Protein AF-A0A8T3Q5Y4-F1 (afdb_monomer)

Nearest PDB structures (foldseek):
  6zp4-assembly1_4  TM=7.305E-01  e=1.220E+00  Homo sapiens
  8ppl-assembly1_Is  TM=5.627E-01  e=8.480E-01  Homo sapiens
  3voq-assembly1_B  TM=5.313E-01  e=2.378E+00  Homo sapiens
  6upl-assembly1_H  TM=5.509E-01  e=7.528E+00  Homo sapiens

Solvent-accessible surface area (backbone atoms only — not comparable to full-atom values): 3602 Å² total; per-residue (Å²): 133,61,74,42,77,38,80,84,35,61,36,90,86,78,62,46,65,62,35,35,32,40,34,63,53,99,64,31,38,38,36,35,28,82,82,78,66,50,72,48,78,44,69,65,66,85,77,80,74,77,87,80,74,81,92,126

Structure (mmCIF, N/CA/C/O backbone):
data_AF-A0A8T3Q5Y4-F1
#
_entry.id   AF-A0A8T3Q5Y4-F1
#
loop_
_atom_site.group_PDB
_atom_site.id
_atom_site.type_symbol
_atom_site.label_atom_id
_atom_site.label_alt_id
_atom_site.label_comp_id
_atom_site.label_asym_id
_atom_site.label_entity_id
_atom_site.label_seq_id
_atom_site.pdbx_PDB_ins_code
_atom_site.Cartn_x
_atom_site.Cartn_y
_atom_site.Cartn_z
_atom_site.occupancy
_atom_site.B_iso_or_equiv
_atom_site.auth_seq_id
_atom_site.auth_comp_id
_atom_site.auth_asym_id
_atom_site.auth_atom_id
_atom_site.pdbx_PDB_model_num
ATOM 1 N N . MET A 1 1 ? 3.942 12.861 -8.955 1.00 58.16 1 MET A N 1
ATOM 2 C CA . MET A 1 1 ? 3.881 11.542 -8.283 1.00 58.16 1 MET A CA 1
ATOM 3 C C . MET A 1 1 ? 2.419 11.123 -8.244 1.00 58.16 1 MET A C 1
ATOM 5 O O . MET A 1 1 ? 1.607 11.923 -7.798 1.00 58.16 1 MET A O 1
ATOM 9 N N . GLN A 1 2 ? 2.049 9.967 -8.810 1.00 76.94 2 GLN A N 1
ATOM 10 C CA . GLN A 1 2 ? 0.644 9.535 -8.878 1.00 76.94 2 GLN A CA 1
ATOM 11 C C . GLN A 1 2 ? 0.423 8.352 -7.931 1.00 76.94 2 GLN A C 1
ATOM 13 O O . GLN A 1 2 ? 0.902 7.248 -8.194 1.00 76.94 2 GLN A O 1
ATOM 18 N N . LYS A 1 3 ? -0.327 8.591 -6.852 1.00 86.81 3 LYS A N 1
ATOM 19 C CA . LYS A 1 3 ? -0.813 7.554 -5.939 1.00 86.81 3 LYS A CA 1
ATOM 20 C C . LYS A 1 3 ? -2.185 7.086 -6.419 1.00 86.81 3 LYS A C 1
ATOM 22 O O . LYS A 1 3 ? -3.057 7.904 -6.705 1.00 86.81 3 LYS A O 1
ATOM 27 N N . ARG A 1 4 ? -2.359 5.777 -6.572 1.00 90.44 4 ARG A N 1
ATOM 28 C CA . ARG A 1 4 ? -3.593 5.140 -7.033 1.00 90.44 4 ARG A CA 1
ATOM 29 C C . ARG A 1 4 ? -4.133 4.251 -5.936 1.00 90.44 4 ARG A C 1
ATOM 31 O O . ARG A 1 4 ? -3.396 3.493 -5.322 1.00 90.44 4 ARG A O 1
ATOM 38 N N . PHE A 1 5 ? -5.426 4.335 -5.712 1.00 92.44 5 PHE A N 1
ATOM 39 C CA . PHE A 1 5 ? -6.114 3.456 -4.792 1.00 92.44 5 PHE A CA 1
ATOM 40 C C . PHE A 1 5 ? -6.346 2.075 -5.428 1.00 92.44 5 PHE A C 1
ATOM 42 O O . PHE A 1 5 ? -6.655 2.004 -6.619 1.00 92.44 5 PHE A O 1
ATOM 49 N N . ILE A 1 6 ? -6.187 0.993 -4.658 1.00 90.25 6 ILE A N 1
ATOM 50 C CA . ILE A 1 6 ? -6.439 -0.379 -5.118 1.00 90.25 6 ILE A CA 1
ATOM 51 C C . ILE A 1 6 ? -7.751 -0.877 -4.506 1.00 90.25 6 ILE A C 1
ATOM 53 O O . ILE A 1 6 ? -7.790 -1.275 -3.341 1.00 90.25 6 ILE A O 1
ATOM 57 N N . ALA A 1 7 ? -8.820 -0.864 -5.302 1.00 90.88 7 ALA A N 1
ATOM 58 C CA . ALA A 1 7 ? -10.111 -1.412 -4.899 1.00 90.88 7 ALA A CA 1
ATOM 59 C C . ALA A 1 7 ? -10.061 -2.949 -4.830 1.00 90.88 7 ALA A C 1
ATOM 61 O O . ALA A 1 7 ? -9.445 -3.595 -5.678 1.00 90.88 7 ALA A O 1
ATOM 62 N N . GLY A 1 8 ? -10.697 -3.528 -3.813 1.00 91.06 8 GLY A N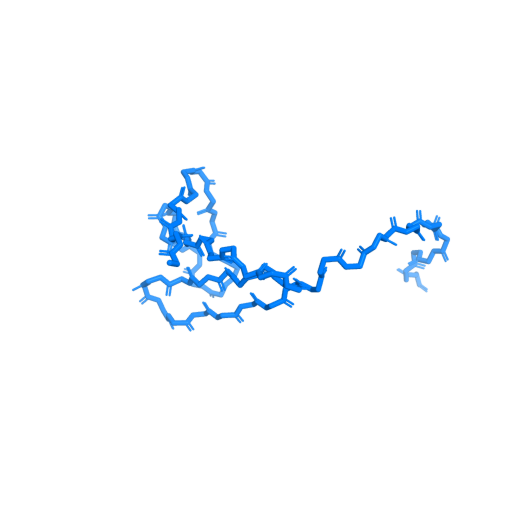 1
ATOM 63 C CA . GLY A 1 8 ? -10.738 -4.965 -3.542 1.00 91.06 8 GLY A CA 1
ATOM 64 C C . GLY A 1 8 ? -9.481 -5.534 -2.876 1.00 91.06 8 GLY A C 1
ATOM 65 O O . GLY A 1 8 ? -9.436 -6.725 -2.576 1.00 91.06 8 GLY A O 1
ATOM 66 N N . ALA A 1 9 ? -8.455 -4.717 -2.616 1.00 93.69 9 ALA A N 1
ATOM 67 C CA . ALA A 1 9 ? -7.241 -5.176 -1.949 1.00 93.69 9 ALA A CA 1
ATOM 68 C C . ALA A 1 9 ? -7.418 -5.214 -0.425 1.00 93.69 9 ALA A C 1
ATOM 70 O O . ALA A 1 9 ? -7.733 -4.202 0.208 1.00 93.69 9 ALA A O 1
ATOM 71 N N . MET A 1 10 ? -7.152 -6.379 0.169 1.00 94.38 10 MET A N 1
ATOM 72 C CA . MET A 1 10 ? -7.075 -6.553 1.618 1.00 94.38 10 MET A CA 1
ATOM 73 C C . MET A 1 10 ? -5.650 -6.285 2.108 1.00 94.38 10 MET A C 1
ATOM 75 O O . MET A 1 10 ? -4.682 -6.820 1.567 1.00 94.38 10 MET A O 1
ATOM 79 N N . CYS A 1 11 ? -5.509 -5.480 3.160 1.00 94.69 11 CYS A N 1
ATOM 80 C CA . CYS A 1 11 ? -4.213 -5.266 3.791 1.00 94.69 11 CYS A CA 1
ATOM 81 C C . CYS A 1 11 ? -3.696 -6.554 4.457 1.00 94.69 11 CYS A C 1
ATOM 83 O O . CYS A 1 11 ? -4.399 -7.104 5.304 1.00 94.69 11 CYS A O 1
ATOM 85 N N . PRO A 1 12 ? -2.460 -7.007 4.177 1.00 92.75 12 PRO A N 1
ATOM 86 C CA . PRO A 1 12 ? -1.915 -8.210 4.808 1.00 92.75 12 PRO A CA 1
ATOM 87 C C . PRO A 1 12 ? -1.636 -8.024 6.308 1.00 92.75 12 PRO A C 1
ATOM 89 O O . PRO A 1 12 ? -1.674 -8.993 7.058 1.00 92.75 12 PRO A O 1
ATOM 92 N N . ALA A 1 13 ? -1.388 -6.788 6.757 1.00 95.44 13 ALA A N 1
ATOM 93 C CA . ALA A 1 13 ? -1.081 -6.490 8.154 1.00 95.44 13 ALA A CA 1
ATOM 94 C C . ALA A 1 13 ? -2.340 -6.354 9.028 1.00 95.44 13 ALA A C 1
ATOM 96 O O . ALA A 1 13 ? -2.451 -7.011 10.057 1.00 95.44 13 ALA A O 1
ATOM 97 N N . CYS A 1 14 ? -3.299 -5.511 8.627 1.00 95.88 14 CYS A N 1
ATOM 98 C CA . CYS A 1 14 ? -4.489 -5.208 9.439 1.00 95.88 14 CYS A CA 1
ATOM 99 C C . CYS A 1 14 ? -5.795 -5.819 8.916 1.00 95.88 14 CYS A C 1
ATOM 101 O O . CYS A 1 14 ? -6.828 -5.678 9.562 1.00 95.88 14 CYS A O 1
ATOM 103 N N . LYS A 1 15 ? -5.773 -6.483 7.753 1.00 95.50 15 LYS A N 1
ATOM 104 C CA . LYS A 1 15 ? -6.946 -7.080 7.085 1.00 95.50 15 LYS A CA 1
ATOM 105 C C . LYS A 1 15 ? -8.045 -6.098 6.666 1.00 95.50 15 LYS A C 1
ATOM 107 O O . LYS A 1 15 ? -9.108 -6.527 6.228 1.00 95.50 15 LYS A O 1
ATOM 112 N N . SER A 1 16 ? -7.792 -4.791 6.718 1.00 94.88 16 SER A N 1
ATOM 113 C CA . SER A 1 16 ? -8.720 -3.797 6.176 1.00 94.88 16 SER A CA 1
ATOM 114 C C . SER A 1 16 ? -8.828 -3.923 4.655 1.00 94.88 16 SER A C 1
ATOM 116 O O . SER A 1 16 ? -7.813 -3.934 3.953 1.00 94.88 16 SER A O 1
ATOM 118 N N . LEU A 1 17 ? -10.060 -3.995 4.158 1.00 95.25 17 LEU A N 1
ATOM 119 C CA . LEU A 1 17 ? -10.392 -3.926 2.735 1.00 95.25 17 LEU A CA 1
ATOM 120 C C . LEU A 1 17 ? -10.350 -2.483 2.259 1.00 95.25 17 LEU A C 1
ATOM 122 O O . LEU A 1 17 ? -10.705 -1.579 3.017 1.00 95.25 17 LEU A O 1
ATOM 126 N N . ASP A 1 18 ? -9.958 -2.271 1.004 1.00 94.38 18 ASP A N 1
ATOM 127 C CA . ASP A 1 18 ? -10.115 -0.967 0.361 1.00 94.38 18 ASP A CA 1
ATOM 128 C C . ASP A 1 18 ? -9.347 0.139 1.112 1.00 94.38 18 ASP A C 1
ATOM 130 O O . ASP A 1 18 ? -9.813 1.267 1.288 1.00 94.38 18 ASP A O 1
ATOM 134 N N . LYS A 1 19 ? -8.149 -0.197 1.607 1.00 95.44 19 LYS A N 1
ATOM 135 C CA . LYS A 1 19 ? -7.233 0.739 2.292 1.00 95.44 19 LYS A CA 1
ATOM 136 C C . LYS A 1 19 ? -5.825 0.739 1.715 1.00 95.44 19 LYS A C 1
ATOM 138 O O . LYS A 1 19 ? -4.939 1.349 2.308 1.00 95.44 19 LYS A O 1
ATOM 143 N N . ILE A 1 20 ? -5.603 0.049 0.601 1.00 95.06 20 ILE A N 1
ATOM 144 C CA . ILE A 1 20 ? -4.291 -0.058 -0.025 1.00 95.06 20 ILE A CA 1
ATOM 145 C C . ILE A 1 20 ? -4.150 0.969 -1.147 1.00 95.06 20 ILE A C 1
ATOM 147 O O . ILE A 1 20 ? -5.014 1.109 -2.011 1.00 95.06 20 ILE A O 1
ATOM 151 N N . CYS A 1 21 ? -3.020 1.661 -1.146 1.00 94.25 21 CYS A N 1
ATOM 152 C CA . CYS A 1 21 ? -2.631 2.636 -2.146 1.00 94.25 21 CYS A CA 1
ATO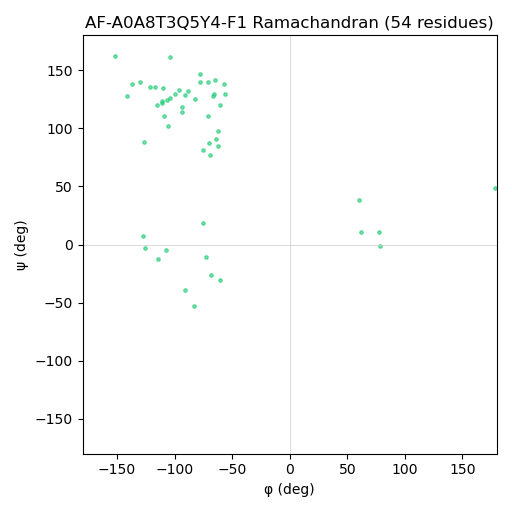M 153 C C . CYS A 1 21 ? -1.311 2.221 -2.794 1.00 94.25 21 CYS A C 1
ATOM 155 O O . CYS A 1 21 ? -0.369 1.858 -2.103 1.00 94.25 21 CYS A O 1
ATOM 157 N N . LEU A 1 22 ? -1.233 2.326 -4.114 1.00 92.44 22 LEU A N 1
ATOM 158 C CA . LEU A 1 22 ? -0.041 2.111 -4.920 1.00 92.44 22 LEU A CA 1
ATOM 159 C C . LEU A 1 22 ? 0.533 3.454 -5.363 1.00 92.44 22 LEU A C 1
ATOM 161 O O . LEU A 1 22 ? -0.139 4.246 -6.019 1.00 92.44 22 LEU A O 1
ATOM 165 N N . GLU A 1 23 ? 1.797 3.681 -5.083 1.00 92.69 23 GLU A N 1
ATOM 166 C CA . GLU A 1 23 ? 2.597 4.769 -5.605 1.00 92.69 23 GLU A CA 1
A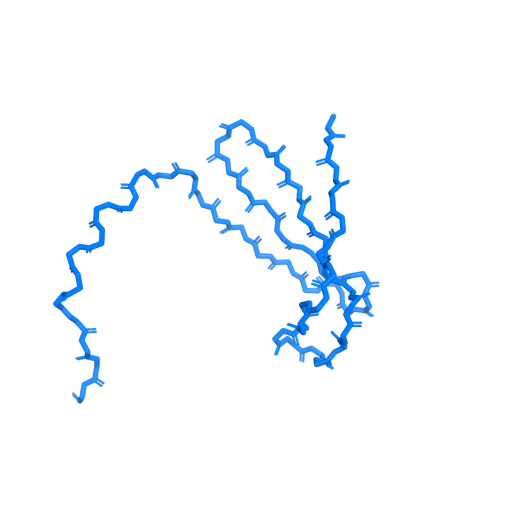TOM 167 C C . GLU A 1 23 ? 3.575 4.218 -6.642 1.00 92.69 23 GLU A C 1
ATOM 169 O O . GLU A 1 23 ? 4.339 3.287 -6.381 1.00 92.69 23 GLU A O 1
ATOM 174 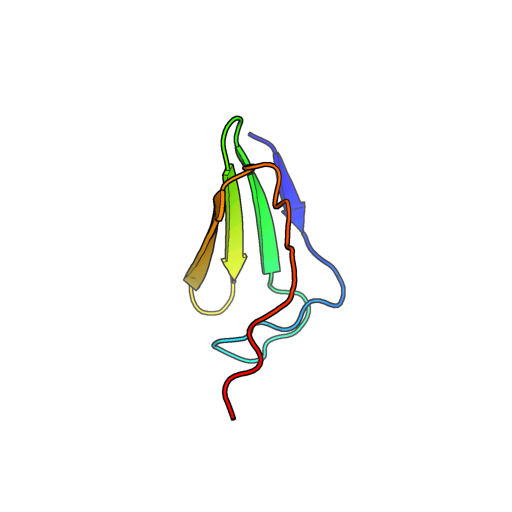N N . LYS A 1 24 ? 3.521 4.777 -7.853 1.00 90.62 24 LYS A N 1
ATOM 175 C CA . LYS A 1 24 ? 4.429 4.402 -8.938 1.00 90.62 24 LYS A CA 1
ATOM 176 C C . LYS A 1 24 ? 5.624 5.347 -8.947 1.00 90.62 24 LYS A C 1
ATOM 178 O O . LYS A 1 24 ? 5.455 6.537 -9.223 1.00 90.62 24 LYS A O 1
ATOM 183 N N . LEU A 1 25 ? 6.804 4.808 -8.663 1.00 89.62 25 LEU A N 1
ATOM 184 C CA . LEU A 1 25 ? 8.089 5.487 -8.777 1.00 89.62 25 LEU A CA 1
ATOM 185 C C . LEU A 1 25 ? 8.821 4.978 -10.036 1.00 89.62 25 LEU A C 1
ATOM 187 O O . LEU A 1 25 ? 8.466 3.931 -10.575 1.00 89.62 25 LEU A O 1
ATOM 191 N N . PRO A 1 26 ? 9.82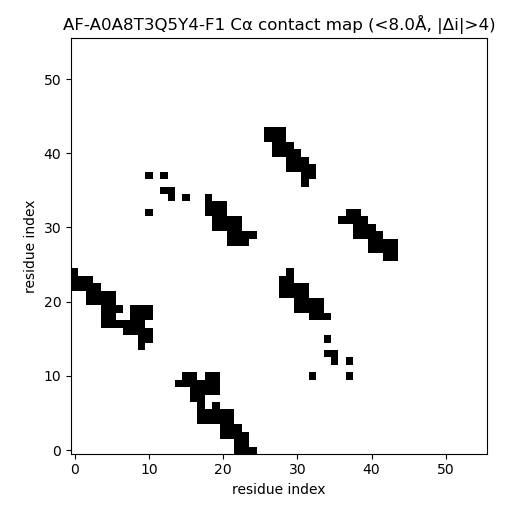1 5.715 -10.550 1.00 89.06 26 PRO A N 1
ATOM 192 C CA . PRO A 1 26 ? 10.530 5.333 -11.777 1.00 89.06 26 PRO A CA 1
ATOM 193 C C . PRO A 1 26 ? 1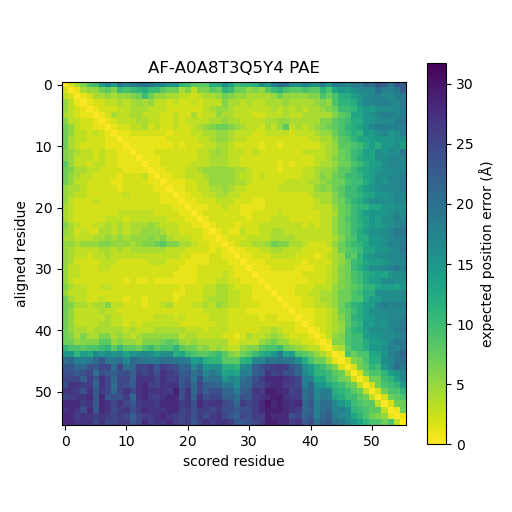1.246 3.974 -11.701 1.00 89.06 26 PRO A C 1
ATOM 195 O O . PRO A 1 26 ? 11.340 3.292 -12.715 1.00 89.06 26 PRO A O 1
ATOM 198 N N . THR A 1 27 ? 11.717 3.571 -10.518 1.00 89.38 27 THR A N 1
ATOM 199 C CA . THR A 1 27 ? 12.511 2.338 -10.320 1.00 89.38 27 THR A CA 1
ATOM 200 C C . THR A 1 27 ? 11.786 1.295 -9.462 1.00 89.38 27 THR A C 1
ATOM 202 O O . THR A 1 27 ? 12.184 0.132 -9.399 1.00 89.38 27 THR A O 1
ATOM 205 N N . GLU A 1 28 ? 10.698 1.684 -8.799 1.00 91.44 28 GLU A N 1
ATOM 206 C CA . GLU A 1 28 ? 9.992 0.838 -7.842 1.00 91.44 28 GLU A CA 1
ATOM 207 C C . GLU A 1 28 ? 8.504 1.188 -7.751 1.00 91.44 28 GLU A C 1
ATOM 209 O O . GLU A 1 28 ? 8.043 2.259 -8.140 1.00 91.44 28 GLU A O 1
ATOM 214 N N . HIS A 1 29 ? 7.734 0.265 -7.201 1.00 91.56 29 HIS A N 1
ATOM 215 C CA . HIS A 1 29 ? 6.344 0.448 -6.841 1.00 91.56 29 HIS A CA 1
ATOM 216 C C . HIS A 1 29 ? 6.209 0.331 -5.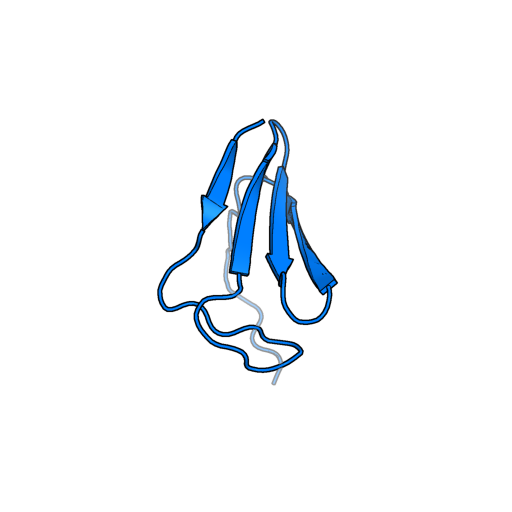330 1.00 91.56 29 HIS A C 1
ATOM 218 O O . HIS A 1 29 ? 6.500 -0.717 -4.754 1.00 91.56 29 HIS A O 1
ATOM 224 N N . ARG A 1 30 ? 5.723 1.392 -4.695 1.00 92.50 30 ARG A N 1
ATOM 225 C CA . ARG A 1 30 ? 5.464 1.421 -3.259 1.00 92.50 30 ARG A CA 1
ATOM 226 C C . ARG A 1 30 ? 3.981 1.194 -3.005 1.00 92.50 30 ARG A C 1
ATOM 228 O O . ARG A 1 30 ? 3.134 1.854 -3.591 1.00 92.50 30 ARG A O 1
ATOM 235 N N . VAL A 1 31 ? 3.652 0.263 -2.129 1.00 93.25 31 VAL A N 1
ATOM 236 C CA . VAL A 1 31 ? 2.297 -0.036 -1.675 1.00 93.25 31 VAL A CA 1
ATOM 237 C C . VAL A 1 31 ? 2.179 0.399 -0.221 1.00 93.25 31 VAL A C 1
ATOM 239 O O . VAL A 1 31 ? 3.065 0.119 0.575 1.00 93.25 31 VAL A O 1
ATOM 242 N N . GLU A 1 32 ? 1.098 1.082 0.139 1.00 94.88 32 GLU A N 1
ATOM 243 C CA . GLU A 1 32 ? 0.868 1.583 1.493 1.00 94.88 32 GLU A CA 1
ATOM 244 C C . GLU A 1 32 ? -0.578 1.360 1.947 1.00 94.88 32 GLU A C 1
ATOM 246 O O . GLU A 1 32 ? -1.517 1.604 1.190 1.00 94.88 32 GLU A O 1
ATOM 251 N N . CYS A 1 33 ? -0.770 0.950 3.202 1.00 96.00 33 CYS A N 1
ATOM 252 C CA . CYS A 1 33 ? -2.067 0.910 3.855 1.00 96.00 33 CYS A CA 1
ATOM 253 C C . CYS A 1 33 ? -2.332 2.189 4.644 1.00 96.00 33 CYS A C 1
ATOM 255 O O . CYS A 1 33 ? -1.684 2.445 5.658 1.00 96.00 33 CYS A O 1
ATOM 257 N N . VAL A 1 34 ? -3.374 2.926 4.266 1.00 94.38 34 VAL A N 1
ATOM 258 C CA . VAL A 1 34 ? -3.764 4.167 4.959 1.00 94.38 34 VAL A CA 1
ATOM 259 C C . VAL A 1 34 ? -4.409 3.930 6.330 1.00 94.38 34 VAL A C 1
ATOM 261 O O . VAL A 1 34 ? -4.624 4.877 7.075 1.00 94.38 34 VAL A O 1
ATOM 264 N N . SER A 1 35 ? -4.748 2.680 6.667 1.00 95.31 35 SER A N 1
ATOM 265 C CA . SER A 1 35 ? -5.410 2.335 7.934 1.00 95.31 35 SER A CA 1
ATOM 266 C C . SER A 1 35 ? -4.430 2.003 9.054 1.00 95.31 35 SER A C 1
ATOM 268 O O . SER A 1 35 ? -4.696 2.336 10.202 1.00 95.31 35 SER A O 1
ATOM 270 N N . CYS A 1 36 ? -3.337 1.304 8.741 1.00 95.94 36 CYS A N 1
ATOM 271 C CA . CYS A 1 36 ? -2.378 0.821 9.740 1.00 95.94 36 CYS A CA 1
ATOM 272 C C . CYS A 1 36 ? -0.931 1.243 9.457 1.00 95.94 36 CYS A C 1
ATOM 274 O O . CYS A 1 36 ? -0.045 0.897 10.228 1.00 95.94 36 CYS A O 1
ATOM 276 N N . GLY A 1 37 ? -0.670 1.927 8.338 1.00 94.44 37 GLY A N 1
ATOM 277 C CA . GLY A 1 37 ? 0.672 2.365 7.949 1.00 94.44 37 GLY A CA 1
ATOM 278 C C . GLY A 1 37 ? 1.567 1.273 7.353 1.00 94.44 37 GLY A C 1
ATOM 279 O O . GLY A 1 37 ? 2.759 1.504 7.175 1.00 94.44 37 GLY A O 1
ATOM 280 N N . TYR A 1 38 ? 1.031 0.087 7.033 1.00 94.88 38 TYR A N 1
ATOM 281 C CA . TYR A 1 38 ? 1.803 -0.957 6.345 1.00 94.88 38 TYR A CA 1
ATOM 282 C C . TYR A 1 38 ? 2.382 -0.409 5.039 1.00 94.88 38 TYR A C 1
ATOM 284 O O . TYR A 1 38 ? 1.629 0.153 4.251 1.00 94.88 38 TYR A O 1
ATOM 292 N N . THR A 1 39 ? 3.678 -0.591 4.799 1.00 93.88 39 THR A N 1
ATOM 293 C CA . THR A 1 39 ? 4.355 -0.173 3.567 1.00 93.88 39 THR A CA 1
ATOM 294 C C . THR A 1 39 ? 5.168 -1.323 2.991 1.00 93.88 39 THR A C 1
ATOM 296 O O . THR A 1 39 ? 5.797 -2.078 3.726 1.00 93.88 39 THR A O 1
ATOM 299 N N . ASP A 1 40 ? 5.137 -1.461 1.672 1.00 91.62 40 ASP A N 1
ATOM 300 C CA . ASP A 1 40 ? 5.817 -2.517 0.931 1.00 91.62 40 ASP A CA 1
ATOM 301 C C . ASP A 1 40 ? 6.378 -1.942 -0.367 1.00 91.62 40 ASP A C 1
ATOM 303 O O . ASP A 1 40 ? 5.662 -1.286 -1.122 1.00 91.62 40 ASP A O 1
ATOM 307 N N . THR A 1 41 ? 7.662 -2.161 -0.623 1.00 92.56 41 THR A N 1
ATOM 308 C CA . THR A 1 41 ? 8.333 -1.675 -1.830 1.00 92.56 41 THR A CA 1
ATOM 309 C C . THR A 1 41 ? 8.670 -2.863 -2.715 1.00 92.56 41 THR A C 1
ATOM 311 O O . THR A 1 41 ? 9.390 -3.771 -2.304 1.00 92.56 41 THR A O 1
ATOM 314 N N . ARG A 1 42 ? 8.199 -2.833 -3.962 1.00 86.94 42 ARG A N 1
ATOM 315 C CA . ARG A 1 42 ? 8.568 -3.799 -4.997 1.00 86.94 42 ARG A CA 1
ATOM 316 C C . ARG A 1 42 ? 9.413 -3.113 -6.057 1.00 86.94 42 ARG A C 1
ATOM 318 O O . ARG A 1 42 ? 8.961 -2.158 -6.684 1.00 86.94 42 ARG A O 1
ATOM 325 N N . LEU A 1 43 ? 10.627 -3.606 -6.275 1.00 86.69 43 LEU A N 1
ATOM 326 C CA . LEU A 1 43 ? 11.474 -3.139 -7.371 1.00 86.69 43 LEU A CA 1
ATOM 327 C C . LEU A 1 43 ? 10.817 -3.492 -8.711 1.00 86.69 43 LEU A C 1
ATOM 329 O O . LEU A 1 43 ? 10.248 -4.572 -8.860 1.00 86.69 43 LEU A O 1
ATOM 333 N N . LEU A 1 44 ? 10.916 -2.597 -9.694 1.00 78.94 44 LEU A N 1
ATOM 334 C CA . LEU A 1 44 ? 10.426 -2.817 -11.062 1.00 78.94 44 LEU A CA 1
ATOM 335 C C . LEU A 1 44 ? 11.332 -3.760 -11.876 1.00 78.94 44 LEU A C 1
ATOM 337 O O . LEU A 1 44 ? 11.282 -3.750 -13.107 1.00 78.94 44 LEU A O 1
ATOM 341 N N . THR A 1 45 ? 12.182 -4.557 -11.220 1.00 74.56 45 THR A N 1
ATOM 342 C CA . THR A 1 45 ? 13.053 -5.496 -11.927 1.00 74.56 45 THR A CA 1
ATOM 343 C C . THR A 1 45 ? 12.199 -6.436 -12.779 1.00 74.56 45 THR A C 1
ATOM 345 O O . THR A 1 45 ? 11.141 -6.880 -12.322 1.00 74.56 45 THR A O 1
ATOM 348 N N . PRO A 1 46 ? 12.614 -6.748 -14.022 1.00 60.31 46 PRO A N 1
ATOM 349 C CA . PRO A 1 46 ? 11.962 -7.786 -14.800 1.00 60.31 46 PRO A CA 1
ATOM 350 C C . PRO A 1 46 ? 12.155 -9.096 -14.036 1.00 60.31 46 PRO A C 1
ATOM 352 O O . PRO A 1 46 ? 13.222 -9.704 -14.080 1.00 60.31 46 PRO A O 1
ATOM 355 N N . MET A 1 47 ? 11.145 -9.491 -13.265 1.00 54.62 47 MET A N 1
ATOM 356 C CA . MET A 1 47 ? 11.090 -10.795 -12.628 1.00 54.62 47 MET A CA 1
ATOM 357 C C . MET A 1 47 ? 11.015 -11.839 -13.747 1.00 54.62 47 MET A C 1
ATOM 359 O O . MET A 1 47 ? 9.935 -12.201 -14.204 1.00 54.62 47 MET A O 1
ATOM 363 N N . THR A 1 48 ? 12.167 -12.329 -14.2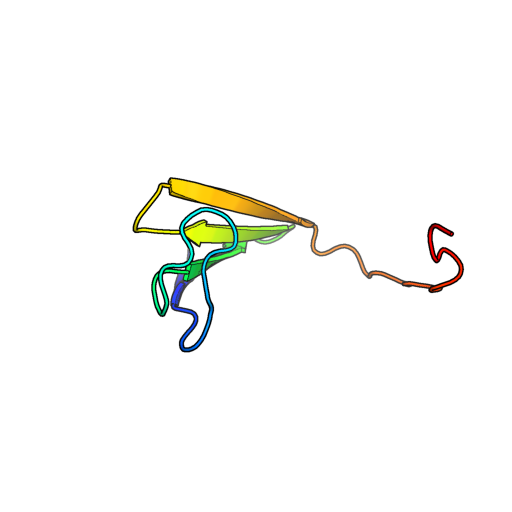09 1.00 52.31 48 THR A N 1
ATOM 364 C CA . THR A 1 48 ? 12.274 -13.686 -14.750 1.00 52.31 48 THR A CA 1
ATOM 365 C C . THR A 1 48 ? 12.098 -14.639 -13.578 1.00 52.31 48 THR A C 1
ATOM 367 O O . THR A 1 48 ? 13.064 -15.156 -13.018 1.00 52.31 48 THR A O 1
ATOM 370 N N . ASP A 1 49 ? 10.854 -14.802 -13.155 1.00 50.41 49 ASP A N 1
ATOM 371 C CA . ASP A 1 49 ? 10.465 -15.768 -12.148 1.00 50.41 49 ASP A CA 1
ATOM 372 C C . ASP A 1 49 ? 10.474 -17.163 -12.790 1.00 50.41 49 ASP A C 1
ATOM 374 O O . ASP A 1 49 ? 9.466 -17.678 -13.268 1.00 50.41 49 ASP A O 1
ATOM 378 N N . ASN A 1 50 ? 11.665 -17.763 -12.877 1.00 54.69 50 ASN A N 1
ATOM 379 C CA . ASN A 1 50 ? 11.771 -19.214 -12.957 1.00 54.69 50 ASN A CA 1
ATOM 380 C C . ASN A 1 50 ? 11.371 -19.762 -11.580 1.00 54.69 50 ASN A C 1
ATOM 382 O O . ASN A 1 50 ? 12.229 -19.965 -10.719 1.00 54.69 50 ASN A O 1
ATOM 386 N N . LEU A 1 51 ? 10.070 -19.992 -11.380 1.00 62.69 51 LEU A N 1
ATOM 387 C CA . LEU A 1 51 ? 9.523 -20.714 -10.229 1.00 62.69 51 LEU A CA 1
ATOM 388 C C . LEU A 1 51 ? 10.033 -22.158 -10.219 1.00 62.69 51 LEU A C 1
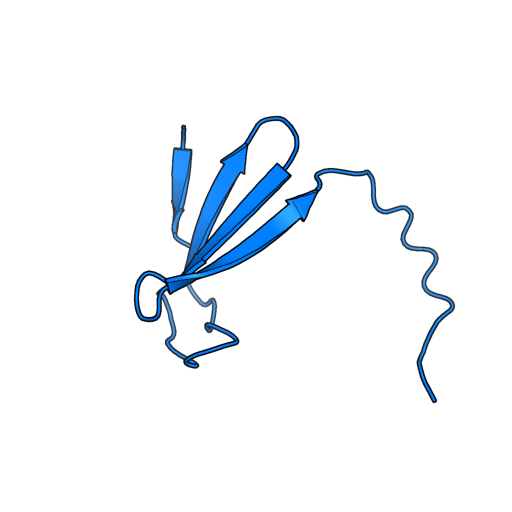ATOM 390 O O . LEU A 1 51 ? 9.354 -23.074 -10.667 1.00 62.69 51 LEU A O 1
ATOM 394 N N . ASN A 1 52 ? 11.220 -22.366 -9.661 1.00 56.28 52 ASN A N 1
ATOM 395 C CA . ASN A 1 52 ? 11.626 -23.627 -9.054 1.00 56.28 52 ASN A CA 1
ATOM 396 C C . ASN A 1 52 ? 12.095 -23.312 -7.635 1.00 56.28 52 ASN A C 1
ATOM 398 O O . ASN A 1 52 ? 13.264 -23.021 -7.397 1.00 56.28 52 ASN A O 1
ATOM 402 N N . GLY A 1 53 ? 11.158 -23.326 -6.690 1.00 51.56 53 GLY A N 1
ATOM 403 C CA . GLY A 1 53 ? 11.460 -23.016 -5.297 1.00 51.56 53 GLY A CA 1
ATOM 404 C C . GLY A 1 53 ? 10.240 -23.055 -4.393 1.00 51.56 53 GLY A C 1
ATOM 405 O O . GLY A 1 53 ? 10.003 -22.120 -3.640 1.00 51.56 53 GLY A O 1
ATOM 406 N N . THR A 1 54 ? 9.442 -24.119 -4.466 1.00 50.09 54 THR A N 1
ATOM 407 C CA . THR A 1 54 ? 8.535 -24.474 -3.369 1.00 50.09 54 THR A CA 1
ATOM 408 C C . THR A 1 54 ? 9.368 -24.754 -2.111 1.00 50.09 54 THR A C 1
ATOM 410 O O . THR A 1 54 ? 10.178 -25.684 -2.160 1.00 50.09 54 THR A O 1
ATOM 413 N N . PRO A 1 55 ? 9.198 -24.037 -0.984 1.00 56.97 55 PRO A N 1
ATOM 414 C CA . PRO A 1 55 ? 9.665 -24.551 0.295 1.00 56.97 55 PRO A CA 1
ATOM 415 C C . PRO A 1 55 ? 8.751 -25.724 0.685 1.00 56.97 55 PRO A C 1
ATOM 417 O O . PRO A 1 55 ? 7.565 -25.526 0.955 1.00 56.97 55 PRO A O 1
ATOM 420 N N . LYS A 1 56 ? 9.289 -26.945 0.658 1.00 46.47 56 LYS A N 1
ATOM 421 C CA . LYS A 1 56 ? 8.741 -28.091 1.390 1.00 46.47 56 LYS A CA 1
ATOM 422 C C . LYS A 1 56 ? 9.720 -28.460 2.492 1.00 46.47 56 LYS A C 1
ATOM 424 O O . LYS A 1 56 ? 10.933 -28.457 2.192 1.00 46.47 56 LYS A O 1
#

Foldseek 3Di:
DDKAWDAQDADPPPRDGRQWIWDDDPFWIWIAGPPPGDIDIGGPPPPPPPPPDDDD

Secondary structure (DSSP, 8-state):
-EEEEETTPBPTTT--BS-EEEEE-SSEEEEEETTT--EEEEE-------------

Mean predicted aligned error: 8.3 Å

Radius of gyration: 13.5 Å; Cα contacts (8 Å, |Δi|>4): 92; chains: 1; bounding box: 24×40×24 Å

pLDDT: mean 83.72, std 15.94, range [46.47, 96.0]

Sequence (56 aa):
MQKRFIAGAMCPACKSLDKICLEKLPTEHRVECVSCGYTDTRLLTPMTDNLNGTPK